Protein AF-A0A482JX05-F1 (afdb_monomer_lite)

Organism: Aeromonas caviae (NCBI:txid648)

Sequence (79 aa):
MAMAQQRCSTIRISYLACYLHAKHNIQKPLYQFEQGYSLNSPSEISVKLVTTAQNDIEQVFVGGNGYYTETKELNLLKD

Structure (mmCIF, N/CA/C/O backbone):
data_AF-A0A482JX05-F1
#
_entry.id   AF-A0A482JX05-F1
#
loop_
_atom_site.group_PDB
_atom_site.id
_atom_site.type_symbol
_atom_site.label_atom_id
_atom_site.label_alt_id
_atom_site.label_comp_id
_atom_site.label_asym_id
_atom_site.label_entity_id
_atom_site.label_seq_id
_atom_site.pdbx_PDB_ins_code
_atom_site.Cartn_x
_atom_site.Cartn_y
_atom_site.Cartn_z
_atom_site.occupancy
_atom_site.B_iso_or_equiv
_atom_site.auth_seq_id
_atom_site.auth_comp_id
_atom_site.auth_asym_id
_atom_site.auth_atom_id
_atom_site.pdbx_PDB_model_num
ATOM 1 N N . MET A 1 1 ? 7.167 -1.986 -21.238 1.00 39.75 1 MET A N 1
ATOM 2 C CA . MET A 1 1 ? 5.952 -2.722 -20.804 1.00 39.75 1 MET A CA 1
ATOM 3 C C . MET A 1 1 ? 5.776 -2.765 -19.270 1.00 39.75 1 MET A C 1
ATOM 5 O O . MET A 1 1 ? 4.879 -3.444 -18.798 1.00 39.75 1 MET A O 1
ATOM 9 N N . ALA A 1 2 ? 6.555 -2.003 -18.479 1.00 36.38 2 ALA A N 1
ATOM 10 C CA . ALA A 1 2 ? 6.520 -2.044 -17.005 1.00 36.38 2 ALA A CA 1
ATOM 11 C C . ALA A 1 2 ? 5.469 -1.117 -16.346 1.00 36.38 2 ALA A C 1
ATOM 13 O O . ALA A 1 2 ? 4.928 -1.444 -15.293 1.00 36.38 2 ALA A O 1
ATOM 14 N N . MET A 1 3 ? 5.105 -0.001 -16.992 1.00 38.62 3 MET A N 1
ATOM 15 C CA . MET A 1 3 ? 4.177 1.001 -16.429 1.00 38.62 3 MET A CA 1
ATOM 16 C C . MET A 1 3 ? 2.763 0.457 -16.133 1.00 38.62 3 MET A C 1
ATOM 18 O O . MET A 1 3 ? 2.120 0.882 -15.174 1.00 38.62 3 MET A O 1
ATOM 22 N N . ALA A 1 4 ? 2.259 -0.486 -16.940 1.00 36.00 4 ALA A N 1
ATOM 23 C CA . ALA A 1 4 ? 0.919 -1.055 -16.755 1.00 36.00 4 ALA A CA 1
ATOM 24 C C . ALA A 1 4 ? 0.862 -2.061 -15.589 1.00 36.00 4 ALA A C 1
ATOM 26 O O . ALA A 1 4 ? -0.122 -2.088 -14.847 1.00 36.00 4 ALA A O 1
ATOM 27 N N . GLN A 1 5 ? 1.938 -2.833 -15.389 1.00 42.78 5 GLN A N 1
ATOM 28 C CA . GLN A 1 5 ? 2.058 -3.799 -14.293 1.00 42.78 5 GLN A CA 1
ATOM 29 C C . GLN A 1 5 ? 2.022 -3.081 -12.937 1.00 42.78 5 GLN A C 1
ATOM 31 O O . GLN A 1 5 ? 1.298 -3.491 -12.033 1.00 42.78 5 GLN A O 1
ATOM 36 N N . GLN A 1 6 ? 2.731 -1.952 -12.828 1.00 48.53 6 GLN A N 1
ATOM 37 C CA . GLN A 1 6 ? 2.816 -1.177 -11.591 1.00 48.53 6 GLN A CA 1
ATOM 38 C C . GLN A 1 6 ? 1.465 -0.568 -11.183 1.00 48.53 6 GLN A C 1
ATOM 40 O O . GLN A 1 6 ? 1.123 -0.601 -10.008 1.00 48.53 6 GLN A O 1
ATOM 45 N N . ARG A 1 7 ? 0.640 -0.094 -12.132 1.00 48.09 7 ARG A N 1
ATOM 46 C CA . ARG A 1 7 ? -0.682 0.496 -11.826 1.00 48.09 7 ARG A CA 1
ATOM 47 C C . ARG A 1 7 ? -1.706 -0.515 -11.294 1.00 48.09 7 ARG A C 1
ATOM 49 O O . ARG A 1 7 ? -2.514 -0.165 -10.438 1.00 48.09 7 ARG A O 1
ATOM 56 N N . CYS A 1 8 ? -1.694 -1.756 -11.787 1.00 54.47 8 CYS A N 1
ATOM 57 C CA . CYS A 1 8 ? -2.692 -2.764 -11.408 1.00 54.47 8 CYS A CA 1
ATOM 58 C C . CYS A 1 8 ? -2.418 -3.381 -10.024 1.00 54.47 8 CYS A C 1
ATOM 60 O O . CYS A 1 8 ? -3.344 -3.776 -9.313 1.00 54.47 8 CYS A O 1
ATOM 62 N N . S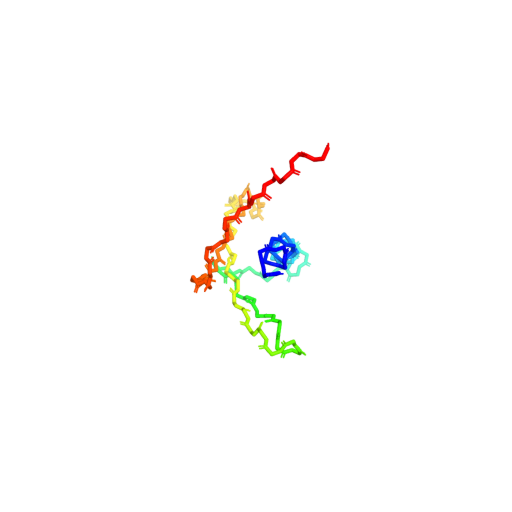ER A 1 9 ? -1.151 -3.444 -9.614 1.00 65.38 9 SER A N 1
ATOM 63 C CA . SER A 1 9 ? -0.773 -4.026 -8.327 1.00 65.38 9 SER A CA 1
ATOM 64 C C . SER A 1 9 ? -1.114 -3.134 -7.133 1.00 65.38 9 SER A C 1
ATOM 66 O O . SER A 1 9 ? -1.582 -3.631 -6.112 1.00 65.38 9 SER A O 1
ATOM 68 N N . THR A 1 10 ? -0.950 -1.818 -7.264 1.00 70.69 10 THR A N 1
ATOM 69 C CA . THR A 1 10 ? -1.147 -0.850 -6.172 1.00 70.69 10 THR A CA 1
ATOM 70 C C . THR A 1 10 ? -2.577 -0.868 -5.623 1.00 70.69 10 THR A C 1
ATOM 72 O O . THR A 1 10 ? -2.784 -0.861 -4.410 1.00 70.69 10 THR A O 1
ATOM 75 N N . ILE A 1 11 ? -3.579 -0.985 -6.505 1.00 79.81 11 ILE A N 1
ATOM 76 C CA . ILE A 1 11 ? -5.002 -1.048 -6.125 1.00 79.81 11 ILE A CA 1
ATOM 77 C C . ILE A 1 11 ? -5.297 -2.315 -5.309 1.00 79.81 11 ILE A C 1
ATOM 79 O O . ILE A 1 11 ? -5.964 -2.252 -4.276 1.00 79.81 11 ILE A O 1
ATOM 83 N N . ARG A 1 12 ? -4.770 -3.469 -5.738 1.00 87.50 12 ARG A N 1
ATOM 84 C CA . ARG A 1 12 ? -4.994 -4.752 -5.050 1.00 87.50 12 ARG A CA 1
ATOM 85 C C . ARG A 1 12 ? -4.371 -4.781 -3.659 1.00 87.50 12 ARG A C 1
ATOM 87 O O . ARG A 1 12 ? -5.011 -5.233 -2.715 1.00 87.50 12 ARG A O 1
ATOM 94 N N . ILE A 1 13 ? -3.151 -4.268 -3.529 1.00 91.88 13 ILE A N 1
ATOM 95 C CA . ILE A 1 13 ? -2.456 -4.205 -2.241 1.00 91.88 13 ILE A CA 1
ATOM 96 C C . ILE A 1 13 ? -3.173 -3.267 -1.257 1.00 91.88 13 ILE A C 1
ATOM 98 O O . ILE A 1 13 ? -3.303 -3.592 -0.078 1.00 91.88 13 ILE A O 1
ATOM 102 N N . SER A 1 14 ? -3.728 -2.158 -1.750 1.00 90.62 14 SER A N 1
ATOM 103 C CA . SER A 1 14 ? -4.548 -1.243 -0.941 1.00 90.62 14 SER A CA 1
ATOM 104 C C . SER A 1 14 ? -5.770 -1.943 -0.355 1.00 90.62 14 SER A C 1
ATOM 106 O O . SER A 1 14 ? -6.027 -1.864 0.843 1.00 90.62 14 SER A O 1
ATOM 108 N N . TYR A 1 15 ? -6.493 -2.685 -1.198 1.00 93.81 15 TYR A N 1
ATOM 109 C CA . TYR A 1 15 ? -7.650 -3.458 -0.762 1.00 93.81 15 TYR A CA 1
ATOM 110 C C . TYR A 1 15 ? -7.269 -4.520 0.277 1.00 93.81 15 TYR A C 1
ATOM 112 O O . TYR A 1 15 ? -7.970 -4.683 1.274 1.00 93.81 15 TYR A O 1
ATOM 120 N N . LEU A 1 16 ? -6.137 -5.206 0.085 1.00 95.31 16 LEU A N 1
ATOM 121 C CA . LEU A 1 16 ? -5.643 -6.196 1.040 1.00 95.31 16 LEU A CA 1
ATOM 122 C C . LEU A 1 16 ? -5.323 -5.570 2.406 1.00 95.31 16 LEU A C 1
ATOM 124 O O . LEU A 1 16 ? -5.714 -6.133 3.425 1.00 95.31 16 LEU A O 1
ATOM 128 N N . ALA A 1 17 ? -4.679 -4.400 2.446 1.00 96.19 17 ALA A N 1
ATOM 129 C CA . ALA A 1 17 ? -4.428 -3.682 3.697 1.00 96.19 17 ALA A CA 1
ATOM 130 C C . ALA A 1 17 ? -5.737 -3.356 4.433 1.00 96.19 17 ALA A C 1
ATOM 132 O O . ALA A 1 17 ? -5.872 -3.668 5.617 1.00 96.19 17 ALA A O 1
ATOM 133 N N . CYS A 1 18 ? -6.730 -2.814 3.718 1.00 95.12 18 CYS A N 1
ATOM 134 C C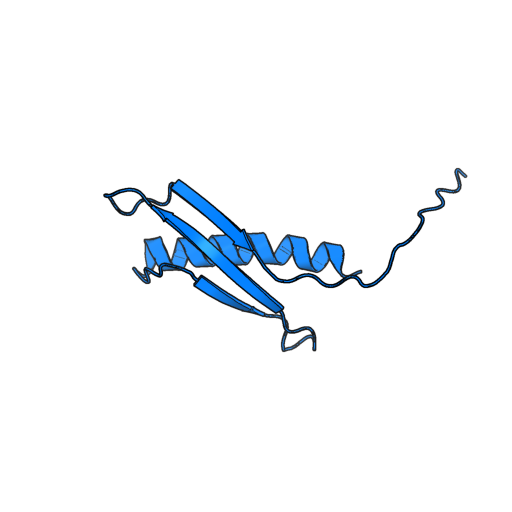A . CYS A 1 18 ? -8.047 -2.523 4.287 1.00 95.12 18 CYS A CA 1
ATOM 135 C C . CYS A 1 18 ? -8.743 -3.787 4.806 1.00 95.12 18 CYS A C 1
ATOM 137 O O . CYS A 1 18 ? -9.329 -3.779 5.886 1.00 95.12 18 CYS A O 1
ATOM 139 N N . TYR A 1 19 ? -8.660 -4.889 4.059 1.00 96.25 19 TYR A N 1
ATOM 140 C CA . TYR A 1 19 ? -9.255 -6.165 4.441 1.00 96.25 19 TYR A CA 1
ATOM 141 C C . TYR A 1 19 ? -8.613 -6.749 5.706 1.00 96.25 19 TYR A C 1
ATOM 143 O O . TYR A 1 19 ? -9.323 -7.166 6.620 1.00 96.25 19 TYR A O 1
ATOM 151 N N . LEU A 1 20 ? -7.281 -6.746 5.796 1.00 96.06 20 LEU A N 1
ATOM 152 C CA . LEU A 1 20 ? -6.561 -7.218 6.982 1.00 96.06 20 LEU A CA 1
ATOM 153 C C . LEU A 1 20 ? -6.893 -6.372 8.215 1.00 96.06 20 LEU A C 1
ATOM 155 O O . LEU A 1 20 ? -7.100 -6.922 9.298 1.00 96.06 20 LEU A O 1
ATOM 159 N N . HIS A 1 21 ? -7.002 -5.056 8.037 1.00 95.94 21 HIS A N 1
ATOM 160 C CA . HIS A 1 21 ? -7.388 -4.134 9.096 1.00 95.94 21 HIS A CA 1
ATOM 161 C C . HIS A 1 21 ? -8.822 -4.401 9.584 1.00 95.94 21 HIS A C 1
ATOM 163 O O . HIS A 1 21 ? -9.035 -4.657 10.765 1.00 95.94 21 HIS A O 1
ATOM 169 N N . ALA A 1 22 ? -9.799 -4.401 8.672 1.00 93.81 22 ALA A N 1
ATOM 170 C CA . ALA A 1 22 ? -11.219 -4.433 9.018 1.00 93.81 22 ALA A CA 1
ATOM 171 C C . ALA A 1 22 ? -11.764 -5.831 9.355 1.00 93.81 22 ALA A C 1
ATOM 173 O O . ALA A 1 22 ? -12.719 -5.949 10.118 1.00 93.81 22 ALA A O 1
ATOM 174 N N . LYS A 1 23 ? -11.220 -6.899 8.753 1.00 94.25 23 LYS A N 1
ATOM 175 C CA . LYS A 1 23 ? -11.752 -8.268 8.904 1.00 94.25 23 LYS A CA 1
ATOM 176 C C . LYS A 1 23 ? -10.901 -9.171 9.782 1.00 94.25 23 LYS A C 1
ATOM 178 O O . LYS A 1 23 ? -11.450 -10.083 10.388 1.00 94.25 23 LYS A O 1
ATOM 183 N N . HIS A 1 24 ? -9.596 -8.920 9.858 1.00 92.44 24 HIS A N 1
ATOM 184 C CA . HIS A 1 24 ? -8.664 -9.753 10.629 1.00 92.44 24 HIS A CA 1
ATOM 185 C C . HIS A 1 24 ? -8.088 -9.039 11.852 1.00 92.44 24 HIS A C 1
ATOM 187 O O . HIS A 1 24 ? -7.310 -9.635 12.588 1.00 92.44 24 HIS A O 1
ATOM 193 N N . ASN A 1 25 ? -8.469 -7.776 12.082 1.00 90.50 25 ASN A N 1
ATOM 194 C CA . ASN A 1 25 ? -7.978 -6.939 13.177 1.00 90.50 25 ASN A CA 1
ATOM 195 C C . ASN A 1 25 ? -6.438 -6.837 13.231 1.00 90.50 25 ASN A C 1
ATOM 197 O O . ASN A 1 25 ? -5.848 -6.597 14.283 1.00 90.50 25 ASN A O 1
ATOM 201 N N . ILE A 1 26 ? -5.771 -7.022 12.085 1.00 93.44 26 ILE A N 1
ATOM 202 C CA . ILE A 1 26 ? -4.321 -6.869 11.957 1.00 93.44 26 ILE A CA 1
ATOM 203 C C . ILE A 1 26 ? -4.071 -5.393 11.688 1.00 93.44 26 ILE A C 1
ATOM 205 O O . ILE A 1 26 ? -4.001 -4.959 10.538 1.00 93.44 26 ILE A O 1
ATOM 209 N N . GLN A 1 27 ? -3.991 -4.616 12.761 1.00 92.62 27 GLN A N 1
ATOM 210 C CA . GLN A 1 27 ? -3.791 -3.174 12.716 1.00 92.62 27 GLN A CA 1
ATOM 211 C C . GLN A 1 27 ? -2.297 -2.863 12.771 1.00 92.62 27 GLN A C 1
ATOM 213 O O . GLN A 1 27 ? -1.607 -3.232 13.722 1.00 92.62 27 GLN A O 1
ATOM 218 N N . LYS A 1 28 ? -1.778 -2.208 11.731 1.00 91.81 28 LYS A N 1
ATOM 219 C CA . LYS A 1 28 ? -0.375 -1.790 11.659 1.00 91.81 28 LYS A CA 1
ATOM 220 C C . LYS A 1 28 ? -0.292 -0.307 11.306 1.00 91.81 28 LYS A C 1
ATOM 222 O O . LYS A 1 28 ? -1.078 0.149 10.477 1.00 91.81 28 LYS A O 1
ATOM 227 N N . PRO A 1 29 ? 0.685 0.434 11.862 1.00 87.56 29 PRO A N 1
ATOM 228 C CA . PRO A 1 29 ? 0.915 1.828 11.476 1.00 87.56 29 PRO A CA 1
ATOM 229 C C . PRO A 1 29 ? 1.343 1.957 10.005 1.00 87.56 29 PRO A C 1
ATOM 231 O O . PRO A 1 29 ? 1.100 2.982 9.370 1.00 87.56 29 PRO A O 1
ATOM 234 N N . LEU A 1 30 ? 1.967 0.907 9.464 1.00 94.19 30 LEU A N 1
ATOM 235 C CA . LEU A 1 30 ? 2.355 0.780 8.067 1.00 94.19 30 LEU A CA 1
ATOM 236 C C . LEU A 1 30 ? 2.293 -0.698 7.664 1.00 94.19 30 LEU A C 1
ATOM 238 O O . LEU A 1 30 ? 2.820 -1.561 8.370 1.00 94.19 30 LEU A O 1
ATOM 242 N N . TYR A 1 31 ? 1.658 -0.993 6.535 1.00 96.19 31 TYR A N 1
ATOM 243 C CA . TYR A 1 31 ? 1.641 -2.325 5.940 1.00 96.19 31 TYR A CA 1
ATOM 244 C C . TYR A 1 31 ? 2.680 -2.380 4.826 1.00 96.19 31 TYR A C 1
ATOM 246 O O . TYR A 1 31 ? 2.659 -1.542 3.927 1.00 96.19 31 TYR A O 1
ATOM 254 N N . GLN A 1 32 ? 3.561 -3.374 4.876 1.00 95.19 32 GLN A N 1
ATOM 255 C CA . GLN A 1 32 ? 4.530 -3.659 3.823 1.00 95.19 32 GLN A CA 1
ATOM 256 C C . GLN A 1 32 ? 4.140 -4.954 3.125 1.00 95.19 32 GLN A C 1
ATOM 258 O O . GLN A 1 32 ? 3.856 -5.960 3.781 1.00 95.19 32 GLN A O 1
ATOM 263 N N . PHE A 1 33 ? 4.105 -4.905 1.800 1.00 93.88 33 PHE A N 1
ATOM 264 C CA . PHE A 1 33 ? 3.794 -6.041 0.952 1.00 93.88 33 PHE A CA 1
ATOM 265 C C . PHE A 1 33 ? 4.869 -6.206 -0.108 1.00 93.88 33 PHE A C 1
ATOM 267 O O . PHE A 1 33 ? 5.272 -5.238 -0.754 1.00 93.88 33 PHE A O 1
ATOM 274 N N . GLU A 1 34 ? 5.261 -7.452 -0.332 1.00 91.62 34 GLU A N 1
ATOM 275 C CA . GLU A 1 34 ? 6.213 -7.833 -1.363 1.00 91.62 34 GLU A CA 1
ATOM 276 C C . GLU A 1 34 ? 5.500 -8.651 -2.447 1.00 91.62 34 GLU A C 1
ATOM 278 O O . GLU A 1 34 ? 4.585 -9.430 -2.169 1.00 91.62 34 GLU A O 1
ATOM 283 N N . GLN A 1 35 ? 5.900 -8.474 -3.704 1.00 89.12 35 GLN A N 1
ATOM 284 C CA . GLN A 1 35 ? 5.343 -9.218 -4.836 1.00 89.12 35 GLN A CA 1
ATOM 285 C C . GLN A 1 35 ? 6.365 -9.371 -5.967 1.00 89.12 35 GLN A C 1
ATOM 287 O O . GLN A 1 35 ? 7.402 -8.717 -5.978 1.00 89.12 35 GLN A O 1
ATOM 292 N N . GLY A 1 36 ? 6.037 -10.199 -6.964 1.00 88.94 36 GLY A N 1
ATOM 293 C CA . GLY A 1 36 ? 6.794 -10.274 -8.220 1.00 88.94 36 GLY A CA 1
ATOM 294 C C . GLY A 1 36 ? 8.041 -11.165 -8.190 1.00 88.94 36 GLY A C 1
ATOM 295 O O . GLY A 1 36 ? 8.717 -11.276 -9.212 1.00 88.94 36 GLY A O 1
ATOM 296 N N . TYR A 1 37 ? 8.310 -11.869 -7.081 1.00 87.19 37 TYR A N 1
ATOM 297 C CA . TYR A 1 37 ? 9.422 -12.827 -6.971 1.00 87.19 37 TYR A CA 1
ATOM 2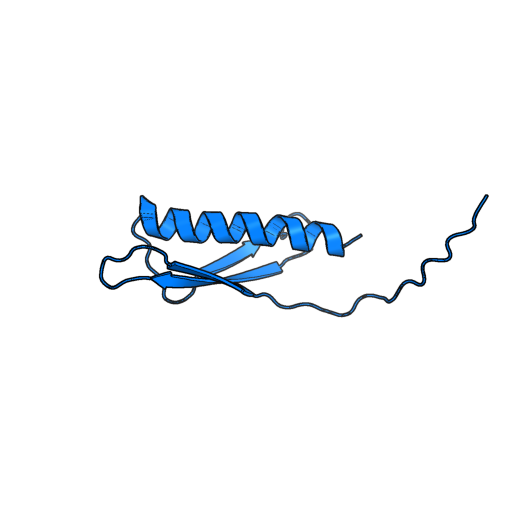98 C C . TYR A 1 37 ? 9.406 -13.890 -8.072 1.00 87.19 37 TYR A C 1
ATOM 300 O O . TYR A 1 37 ? 10.411 -14.090 -8.745 1.00 87.19 37 TYR A O 1
ATOM 308 N N . SER A 1 38 ? 8.253 -14.515 -8.332 1.00 92.12 38 SER A N 1
ATOM 309 C CA . SER A 1 38 ? 8.111 -15.535 -9.385 1.00 92.12 38 SER A CA 1
ATOM 310 C C . SER A 1 38 ? 8.304 -14.994 -10.807 1.00 92.12 38 SER A C 1
ATOM 312 O O . SER A 1 38 ? 8.413 -15.775 -11.745 1.00 92.12 38 SER A O 1
ATOM 314 N N . LEU A 1 39 ? 8.330 -13.669 -10.977 1.00 89.00 39 LEU A N 1
ATOM 315 C CA . LEU A 1 39 ? 8.558 -12.990 -12.253 1.00 89.00 39 LEU A CA 1
ATOM 316 C C . LEU A 1 39 ? 9.976 -12.403 -12.351 1.00 89.00 39 LEU A C 1
ATOM 318 O O . LEU A 1 39 ? 10.235 -11.620 -13.261 1.00 89.00 39 LEU A O 1
ATOM 322 N N . ASN A 1 40 ? 10.874 -12.727 -11.408 1.00 85.25 40 ASN A N 1
ATOM 323 C CA . ASN A 1 40 ? 12.195 -12.101 -11.264 1.00 85.25 40 ASN A CA 1
ATOM 324 C C . ASN A 1 40 ? 12.132 -10.562 -11.235 1.00 85.25 40 ASN A C 1
ATOM 326 O O . ASN A 1 40 ? 13.055 -9.875 -11.668 1.00 85.25 40 ASN A O 1
ATOM 330 N N . SER A 1 41 ? 11.028 -10.012 -10.727 1.00 84.06 41 SER A N 1
ATOM 331 C CA . SER A 1 41 ? 10.792 -8.574 -10.619 1.00 84.06 41 SER A CA 1
ATOM 332 C C . SER A 1 41 ? 10.246 -8.261 -9.223 1.00 84.06 41 SER A C 1
ATOM 334 O O . SER A 1 41 ? 9.071 -7.911 -9.076 1.00 84.06 41 SER A O 1
ATOM 336 N N . PRO A 1 42 ? 11.061 -8.464 -8.170 1.00 88.69 42 PRO A N 1
ATOM 337 C CA . PRO A 1 42 ? 10.640 -8.197 -6.805 1.00 88.69 42 PRO A CA 1
ATOM 338 C C . PRO A 1 42 ? 10.300 -6.714 -6.646 1.00 88.69 42 PRO A C 1
ATOM 340 O O . PRO A 1 42 ? 10.998 -5.835 -7.150 1.00 88.69 42 PRO A O 1
ATOM 343 N N . SER A 1 43 ? 9.191 -6.438 -5.974 1.00 88.06 43 SER A N 1
ATOM 344 C CA . SER A 1 43 ? 8.715 -5.086 -5.701 1.00 88.06 43 SER A CA 1
ATOM 345 C C . SER A 1 43 ? 8.145 -5.010 -4.298 1.00 88.06 43 SER A C 1
ATOM 347 O O . SER A 1 43 ? 7.421 -5.912 -3.876 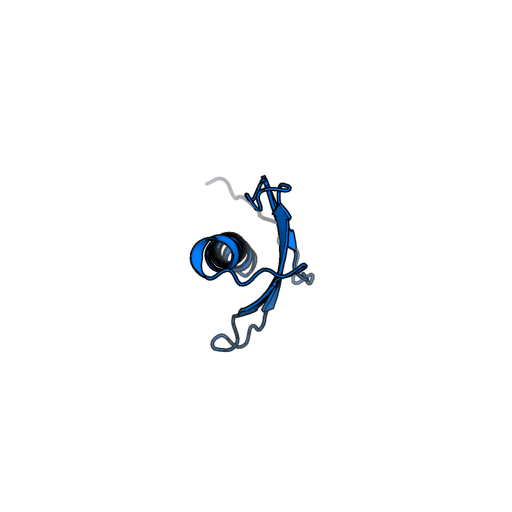1.00 88.06 43 SER A O 1
ATOM 349 N N . GLU A 1 44 ? 8.411 -3.895 -3.629 1.00 91.06 44 GLU A N 1
ATOM 350 C CA . GLU A 1 44 ? 7.850 -3.568 -2.324 1.00 91.06 44 GLU A CA 1
ATOM 351 C C . GLU A 1 44 ? 6.818 -2.444 -2.462 1.00 91.06 44 GLU A C 1
ATOM 353 O O . GLU A 1 44 ? 7.033 -1.458 -3.175 1.00 91.06 44 GLU A O 1
ATOM 358 N N . ILE A 1 45 ? 5.687 -2.604 -1.778 1.00 92.31 45 ILE A N 1
ATOM 359 C CA . ILE A 1 45 ? 4.628 -1.604 -1.681 1.00 92.31 45 ILE A CA 1
ATOM 360 C C . ILE A 1 45 ? 4.341 -1.341 -0.206 1.00 92.31 45 ILE A C 1
ATOM 362 O O . ILE A 1 45 ? 4.093 -2.263 0.572 1.00 92.31 45 ILE A O 1
ATOM 366 N N . SER A 1 46 ? 4.322 -0.061 0.152 1.00 94.50 46 SER A N 1
ATOM 367 C CA . SER A 1 46 ? 3.961 0.422 1.480 1.00 94.50 46 SER A CA 1
ATOM 368 C C . SER A 1 46 ? 2.563 1.036 1.459 1.00 94.50 46 SER A C 1
ATOM 370 O O . SER A 1 46 ? 2.272 1.896 0.627 1.00 94.50 46 SER A O 1
ATOM 372 N N . VAL A 1 47 ? 1.701 0.623 2.388 1.00 96.19 47 VAL A N 1
ATOM 373 C CA . VAL A 1 47 ? 0.348 1.170 2.563 1.00 96.19 47 VAL A CA 1
ATOM 374 C C . VAL A 1 47 ? 0.196 1.739 3.965 1.00 96.19 47 VAL A C 1
ATOM 376 O O . VAL A 1 47 ? 0.419 1.043 4.956 1.00 96.19 47 VAL A O 1
ATOM 379 N N . LYS A 1 48 ? -0.241 2.994 4.049 1.00 96.62 48 LYS A N 1
ATOM 380 C CA . LYS A 1 48 ? -0.632 3.646 5.300 1.00 96.62 48 LYS A CA 1
ATOM 381 C C . LYS A 1 48 ? -2.139 3.868 5.299 1.00 96.62 48 LYS A C 1
ATOM 383 O O . LYS A 1 48 ? -2.671 4.498 4.386 1.00 96.62 48 LYS A O 1
ATOM 388 N N . LEU A 1 49 ? -2.805 3.366 6.334 1.00 96.38 49 LEU A N 1
ATOM 389 C CA . LEU A 1 49 ? -4.218 3.622 6.592 1.00 96.38 49 LEU A CA 1
ATOM 390 C C . LEU A 1 49 ? -4.331 4.752 7.617 1.00 96.38 49 LEU A C 1
ATOM 392 O O . LEU A 1 49 ? -3.602 4.760 8.608 1.00 96.38 49 LEU A O 1
ATOM 396 N N . VAL A 1 50 ? -5.224 5.705 7.372 1.00 95.88 50 VAL A N 1
ATOM 397 C CA . VAL A 1 50 ? -5.653 6.687 8.375 1.00 95.88 50 VAL A CA 1
ATOM 398 C C . VAL A 1 50 ? -7.034 6.274 8.847 1.00 95.88 50 VAL A C 1
ATOM 400 O O . VAL A 1 50 ? -7.911 6.022 8.018 1.00 95.88 50 VAL A O 1
ATOM 403 N N . THR A 1 51 ? -7.201 6.172 10.162 1.00 95.25 51 THR A N 1
ATOM 404 C CA . THR A 1 51 ? -8.428 5.684 10.786 1.00 95.25 51 THR A CA 1
ATOM 405 C C . THR A 1 51 ? -9.012 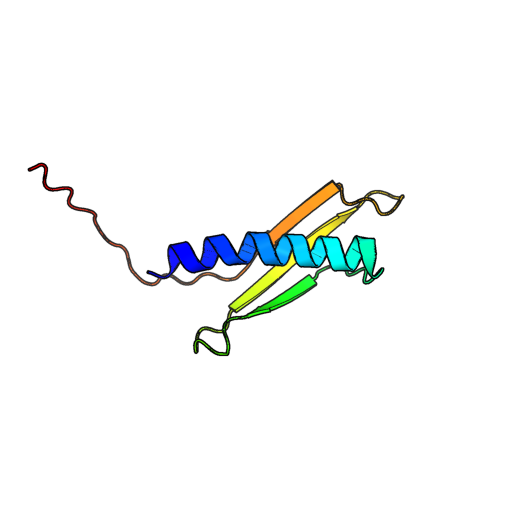6.697 11.759 1.00 95.25 51 THR A C 1
ATOM 407 O O . THR A 1 51 ? -8.282 7.488 12.359 1.00 95.25 51 THR A O 1
ATOM 410 N N . THR A 1 52 ? -10.325 6.624 11.963 1.00 94.69 52 THR A N 1
ATOM 411 C CA . THR A 1 52 ? -11.026 7.353 13.025 1.00 94.69 52 THR A CA 1
ATOM 412 C C . THR A 1 52 ? -10.679 6.795 14.409 1.00 94.69 52 THR A C 1
ATOM 414 O O . THR A 1 52 ? -10.063 5.735 14.546 1.00 94.69 52 THR A O 1
ATOM 417 N N . ALA A 1 53 ? -11.152 7.467 15.464 1.00 92.81 53 ALA A N 1
ATOM 418 C CA . ALA A 1 53 ? -11.103 6.936 16.828 1.00 92.81 53 ALA A CA 1
ATOM 419 C C . ALA A 1 53 ? -11.920 5.637 17.002 1.00 92.81 53 ALA A C 1
ATOM 421 O O . ALA A 1 53 ? -11.636 4.850 17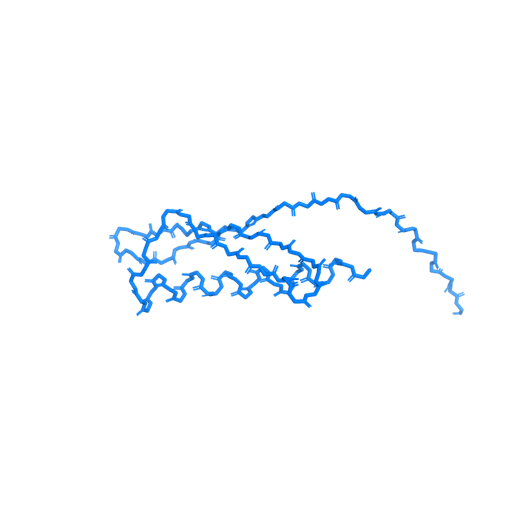.900 1.00 92.81 53 ALA A O 1
ATOM 422 N N . GLN A 1 54 ? -12.915 5.401 16.139 1.00 93.94 54 GLN A N 1
ATOM 423 C CA . GLN A 1 54 ? -13.718 4.173 16.075 1.00 93.94 54 GLN A CA 1
ATOM 424 C C . GLN A 1 54 ? -13.066 3.089 15.205 1.00 93.94 54 GLN A C 1
ATOM 426 O O . GLN A 1 54 ? -13.643 2.020 15.025 1.00 93.94 54 GLN A O 1
ATOM 431 N N . ASN A 1 55 ? -11.847 3.343 14.717 1.00 90.50 55 ASN A N 1
ATOM 432 C CA . ASN A 1 55 ? -11.069 2.435 13.887 1.00 90.50 55 ASN A CA 1
ATOM 433 C C . ASN A 1 55 ? -11.685 2.176 12.492 1.00 90.50 55 ASN A C 1
ATOM 435 O O . ASN A 1 55 ? -11.408 1.158 11.855 1.00 90.50 55 ASN A O 1
ATOM 439 N N . ASP A 1 56 ? -12.488 3.121 11.995 1.00 93.31 56 ASP A N 1
ATOM 440 C CA . ASP A 1 56 ? -12.970 3.131 10.612 1.00 93.31 56 ASP A CA 1
ATOM 441 C C . ASP A 1 56 ? -11.907 3.730 9.690 1.00 93.31 56 ASP A C 1
ATOM 443 O O . ASP A 1 56 ? -11.262 4.715 10.041 1.00 93.31 56 ASP A O 1
ATOM 447 N N . ILE A 1 57 ? -11.717 3.155 8.502 1.00 94.69 57 ILE A N 1
ATOM 448 C CA . ILE A 1 57 ? -10.708 3.615 7.537 1.00 94.69 57 ILE A CA 1
ATOM 449 C C . ILE A 1 57 ? -11.231 4.856 6.801 1.00 94.69 57 ILE A C 1
ATOM 451 O O . ILE A 1 57 ? -12.191 4.759 6.040 1.00 94.69 57 ILE A O 1
ATOM 455 N N . GLU A 1 58 ? -10.566 6.000 6.968 1.00 96.31 58 GLU A N 1
ATOM 456 C CA . GLU A 1 58 ? -10.901 7.248 6.266 1.00 96.31 58 GLU A CA 1
ATOM 457 C C . GLU A 1 58 ? -10.092 7.428 4.981 1.00 96.31 58 GLU A C 1
ATOM 459 O O . GLU A 1 58 ? -10.615 7.889 3.966 1.00 96.31 58 GLU A O 1
ATOM 464 N N . GLN A 1 59 ? -8.796 7.100 5.018 1.00 95.19 59 GLN A N 1
ATOM 465 C CA . GLN A 1 59 ? -7.883 7.342 3.900 1.00 95.19 59 GLN A CA 1
ATOM 466 C C . GLN A 1 59 ? -6.864 6.218 3.744 1.00 95.19 59 GLN A C 1
ATOM 468 O O . GLN A 1 59 ? -6.426 5.597 4.716 1.00 95.19 59 GLN A O 1
ATOM 473 N N . VAL A 1 60 ? -6.454 5.997 2.495 1.00 95.25 60 VAL A N 1
ATOM 474 C CA . VAL A 1 60 ? -5.461 4.992 2.116 1.00 95.25 60 VAL A CA 1
ATOM 475 C C . VAL A 1 60 ? -4.378 5.665 1.288 1.00 95.25 60 VAL A C 1
ATOM 477 O O . VAL A 1 60 ? -4.635 6.149 0.187 1.00 95.25 60 VAL A O 1
ATOM 480 N N . PHE A 1 61 ? -3.158 5.674 1.811 1.00 94.69 61 PHE A N 1
ATOM 481 C CA . PHE A 1 61 ? -1.979 6.156 1.103 1.00 94.69 61 PHE A CA 1
ATOM 482 C C . PHE A 1 61 ? -1.139 4.974 0.662 1.00 94.69 61 PHE A C 1
ATOM 484 O O . PHE A 1 61 ? -0.857 4.080 1.461 1.00 94.69 61 PHE A O 1
ATOM 491 N N . VAL A 1 62 ? -0.708 4.994 -0.595 1.00 93.25 62 VAL A N 1
ATOM 492 C CA . VAL A 1 62 ? 0.084 3.912 -1.172 1.00 93.25 62 VAL A CA 1
ATOM 493 C C . VAL A 1 62 ? 1.342 4.481 -1.787 1.00 93.25 62 VAL A C 1
ATOM 495 O O . VAL A 1 62 ? 1.285 5.410 -2.589 1.00 93.25 62 VAL A O 1
ATOM 498 N N . GLY A 1 63 ? 2.471 3.904 -1.406 1.00 89.81 63 GLY A N 1
ATOM 499 C CA . GLY A 1 63 ? 3.785 4.282 -1.885 1.00 89.81 63 GLY A CA 1
ATOM 500 C C . GLY A 1 63 ? 4.599 3.063 -2.289 1.00 89.81 63 GLY A C 1
ATOM 501 O O . GLY A 1 63 ? 4.293 1.924 -1.935 1.00 89.81 63 GLY A O 1
ATOM 502 N N . GLY A 1 64 ? 5.657 3.324 -3.037 1.00 87.75 64 GLY A N 1
ATOM 503 C CA . GLY A 1 64 ? 6.634 2.331 -3.447 1.00 87.75 64 GLY A CA 1
ATOM 504 C C . GLY A 1 64 ? 7.807 3.020 -4.126 1.00 87.75 64 GLY A C 1
ATOM 505 O O . GLY A 1 64 ? 7.720 4.192 -4.502 1.00 87.75 64 GLY A O 1
ATOM 506 N N . ASN A 1 65 ? 8.898 2.283 -4.284 1.00 85.06 65 ASN A N 1
ATOM 507 C CA . ASN A 1 65 ? 10.070 2.777 -4.993 1.00 85.06 65 ASN A CA 1
ATOM 508 C C . ASN A 1 65 ? 9.883 2.612 -6.506 1.00 85.06 65 ASN A C 1
ATOM 510 O O . ASN A 1 65 ? 9.296 1.636 -6.981 1.00 85.06 65 ASN A O 1
ATOM 514 N N . GLY A 1 66 ? 10.387 3.579 -7.269 1.00 82.81 66 GLY A N 1
ATOM 515 C CA . GLY A 1 66 ? 10.400 3.552 -8.727 1.00 82.81 66 GLY A CA 1
ATOM 516 C C . GLY A 1 66 ? 11.799 3.844 -9.252 1.00 82.81 66 GLY A C 1
ATOM 517 O O . GLY A 1 66 ? 12.548 4.600 -8.637 1.00 82.81 66 GLY A O 1
ATOM 518 N N . TYR A 1 67 ? 12.135 3.261 -10.400 1.00 81.94 67 TYR A N 1
ATOM 519 C CA . TYR A 1 67 ? 13.418 3.463 -11.066 1.00 81.94 67 TYR A CA 1
ATOM 520 C C . TYR A 1 67 ? 13.178 3.907 -12.502 1.00 81.94 67 TYR A C 1
ATOM 522 O O . TYR A 1 67 ? 12.295 3.389 -13.192 1.00 81.94 67 TYR A O 1
ATOM 530 N N . TYR A 1 68 ? 13.976 4.867 -12.960 1.00 87.50 68 TYR A N 1
ATOM 531 C CA . TYR A 1 68 ? 13.987 5.242 -14.364 1.00 87.50 68 TYR A CA 1
ATOM 532 C C . TYR A 1 68 ? 14.481 4.058 -15.203 1.00 87.50 68 TYR A C 1
ATOM 534 O O . TYR A 1 68 ? 15.510 3.464 -14.892 1.00 87.50 68 TYR A O 1
ATOM 542 N N . THR A 1 69 ? 13.739 3.708 -16.253 1.00 86.50 69 THR A N 1
ATOM 543 C CA . THR A 1 69 ? 14.134 2.645 -17.192 1.00 86.50 69 THR A CA 1
ATOM 544 C C . THR A 1 69 ? 14.522 3.251 -18.532 1.00 86.50 69 THR A C 1
ATOM 546 O O . THR A 1 69 ? 15.647 3.103 -18.989 1.00 86.50 69 THR A O 1
ATOM 549 N N . GLU A 1 70 ? 13.584 3.953 -19.160 1.00 91.62 70 GLU A N 1
ATOM 550 C CA . GLU A 1 70 ? 13.756 4.560 -20.473 1.00 91.62 70 GLU A CA 1
ATOM 551 C C . GLU A 1 70 ? 12.711 5.662 -20.672 1.00 91.62 70 GLU A C 1
ATOM 553 O O . GLU A 1 70 ? 11.642 5.640 -20.053 1.00 91.62 70 GLU A O 1
ATOM 558 N N . THR A 1 71 ? 13.003 6.581 -21.588 1.00 93.69 71 THR A N 1
ATOM 559 C CA . THR A 1 71 ? 12.028 7.514 -22.156 1.00 93.69 71 THR A CA 1
ATOM 560 C C . THR A 1 71 ? 11.778 7.085 -23.595 1.00 93.69 71 THR A C 1
ATOM 562 O O . THR A 1 71 ? 12.731 6.892 -24.347 1.00 93.69 71 THR A O 1
ATOM 565 N N . LYS A 1 72 ? 10.509 6.916 -23.980 1.00 90.06 72 LYS A N 1
ATOM 566 C CA . LYS A 1 72 ? 10.119 6.594 -25.359 1.00 90.06 72 LYS A CA 1
ATOM 567 C C . LYS A 1 72 ? 9.338 7.749 -25.963 1.00 90.06 72 LYS A C 1
ATOM 569 O O . LYS A 1 72 ? 8.288 8.114 -25.438 1.00 90.06 72 LYS A O 1
ATOM 574 N N . GLU A 1 73 ? 9.831 8.274 -27.078 1.00 90.50 73 GLU A N 1
ATOM 575 C CA . GLU A 1 73 ? 9.082 9.208 -27.912 1.00 90.50 73 GLU A CA 1
ATOM 576 C C . GLU A 1 73 ? 8.080 8.431 -28.767 1.00 90.50 73 GLU A C 1
ATOM 578 O O . GLU A 1 73 ? 8.429 7.483 -29.473 1.00 90.50 73 GLU A O 1
ATOM 583 N N . LEU A 1 74 ? 6.806 8.805 -28.665 1.00 88.38 74 LEU A N 1
ATOM 584 C CA . LEU A 1 74 ? 5.735 8.191 -29.439 1.00 88.38 74 LEU A CA 1
ATOM 585 C C . LEU A 1 74 ? 5.550 8.984 -30.733 1.00 88.38 74 LEU A C 1
ATOM 587 O O . LEU A 1 74 ? 4.854 9.997 -30.752 1.00 88.38 74 LEU A O 1
ATOM 591 N N . ASN A 1 75 ? 6.159 8.511 -31.818 1.00 84.25 75 ASN A N 1
ATOM 592 C CA . ASN A 1 75 ? 5.908 9.046 -33.153 1.00 84.25 75 ASN A CA 1
ATOM 593 C C . ASN A 1 75 ? 4.605 8.450 -33.690 1.00 84.25 75 ASN A C 1
ATOM 595 O O . ASN A 1 75 ? 4.581 7.334 -34.206 1.00 84.25 75 ASN A O 1
ATOM 599 N N . LEU A 1 76 ? 3.507 9.186 -33.526 1.00 81.75 76 LEU A N 1
ATOM 600 C CA . LEU A 1 76 ? 2.228 8.838 -34.134 1.00 81.75 76 LEU A CA 1
ATOM 601 C C . LEU A 1 76 ? 2.294 9.194 -35.624 1.00 81.75 76 LEU A C 1
ATOM 603 O O . LEU A 1 76 ? 2.028 10.335 -36.005 1.00 81.75 76 LEU A O 1
ATOM 607 N N . LEU A 1 77 ? 2.675 8.231 -36.465 1.00 74.62 77 LEU A N 1
ATOM 608 C CA . LEU A 1 77 ? 2.425 8.336 -37.900 1.00 74.62 77 LEU A CA 1
ATOM 609 C C . LEU A 1 77 ? 0.904 8.295 -38.096 1.00 74.62 77 LEU A C 1
ATOM 611 O O . LEU A 1 77 ? 0.241 7.354 -37.660 1.00 74.62 77 LEU A O 1
ATOM 615 N N . LYS A 1 78 ? 0.348 9.370 -38.659 1.00 64.19 78 LYS A N 1
ATOM 616 C CA . LYS A 1 78 ? -1.029 9.381 -39.151 1.00 64.19 78 LYS A CA 1
ATOM 617 C C . LYS A 1 78 ? -1.007 8.738 -40.534 1.00 64.19 78 LYS A C 1
ATOM 619 O O . LYS A 1 78 ? -0.521 9.379 -41.464 1.00 64.19 78 LYS A O 1
ATOM 624 N N . ASP A 1 79 ? -1.488 7.503 -40.616 1.00 62.94 79 ASP A N 1
ATOM 625 C CA . ASP A 1 79 ? -1.933 6.896 -41.875 1.00 62.94 79 ASP A CA 1
ATOM 626 C C . ASP A 1 79 ? -3.289 7.487 -42.295 1.00 62.94 79 ASP A C 1
ATOM 628 O O . ASP A 1 79 ? -4.135 7.732 -41.396 1.00 62.94 79 ASP A O 1
#

Foldseek 3Di:
DVPVVVVVVQVVVQVVLQCCCPPVVPDDQKDWDWDCVVVVDIWIKIWGFDADPVSHTDDIDIDTDDDDDDDDDDDDDDD

Radius of gyration: 16.84 Å; chains: 1; bounding box: 28×25×59 Å

Secondary structure (DSSP, 8-state):
-HHHHHHHHHHHHHHHHHHHHHHH----SSEEEEE-GGGT--EEEEEEEEE-TT--EEEEEEEE---------------

pLDDT: mean 85.0, std 15.85, range [36.0, 96.62]